Protein AF-A0A925H4Z0-F1 (afdb_monomer_lite)

Sequence (108 aa):
MKFTDDKGKTGTLSFTIPAALTAFGVDLQEPSESNGLGPLLYKELRLTGAARVSGILKQGINGAARFQLILQGRGRGCTEAEDFKNWRLKITGARVSHAFYGSLDKPE

Foldseek 3Di:
DKDADPVGKIKDKDDDFDPDKDKDWAQPVDDDPPPVQAGKTKIKIKTKDWMDMTIPVCVQADDIKM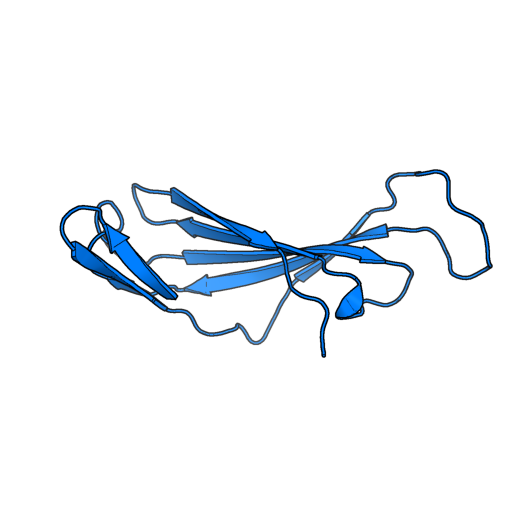KIKIFIAIDTDDDDPQRGFKMKIWIDHPGDIDIDIDTDDGDD

Secondary structure (DSSP, 8-state):
-EEE-TTS-EEEEEEPPPS--EEEEEE--------SS-PPEEEEEEEEEEEEE-GGG-TT--S-EEEEEEEEEEESSS--GGGEEEEEEEEE-SS-EEEEEEEPPPP-

Radius of gyration: 17.2 Å; chains: 1; bounding box: 41×29×43 Å

pLDDT: mean 89.14, std 9.05, range [50.31, 97.69]

Structure (mmCIF, N/CA/C/O backbone):
data_AF-A0A925H4Z0-F1
#
_entry.id   AF-A0A925H4Z0-F1
#
loop_
_atom_site.group_PDB
_atom_site.id
_atom_site.type_symbol
_atom_site.label_atom_id
_atom_site.label_alt_id
_atom_site.label_comp_id
_atom_site.label_asym_id
_atom_site.label_entity_id
_atom_site.label_seq_id
_atom_site.pdbx_PDB_ins_code
_atom_site.Cartn_x
_atom_site.Cartn_y
_atom_site.Cartn_z
_atom_site.occupancy
_atom_site.B_iso_or_equiv
_atom_site.auth_seq_id
_atom_site.auth_comp_id
_atom_site.auth_asym_id
_atom_site.auth_atom_id
_atom_site.pdbx_PDB_model_num
ATOM 1 N N . MET A 1 1 ? -2.606 6.256 10.504 1.00 86.06 1 MET A N 1
ATOM 2 C CA . MET A 1 1 ? -3.151 7.583 10.122 1.00 86.06 1 MET A CA 1
ATOM 3 C C . MET A 1 1 ? -4.267 7.992 11.070 1.00 86.06 1 MET A C 1
ATOM 5 O O . MET A 1 1 ? -5.013 7.127 11.525 1.00 86.06 1 MET A O 1
ATOM 9 N N . LYS A 1 2 ? -4.382 9.294 11.350 1.00 92.19 2 LYS A N 1
ATOM 10 C CA . LYS A 1 2 ? -5.460 9.896 12.143 1.00 92.19 2 LYS A CA 1
ATOM 11 C C . LYS A 1 2 ? -6.253 10.850 11.252 1.00 92.19 2 LYS A C 1
ATOM 13 O O . LYS A 1 2 ? -5.656 11.595 10.485 1.00 92.19 2 LYS A O 1
ATOM 18 N N . PHE A 1 3 ? -7.571 10.806 11.371 1.00 90.12 3 PHE A N 1
ATOM 19 C CA . PHE A 1 3 ? -8.510 11.647 10.638 1.00 90.12 3 PHE A CA 1
ATOM 20 C C . PHE A 1 3 ? -9.370 12.412 11.635 1.00 90.12 3 PHE A C 1
ATOM 22 O O . PHE A 1 3 ? -9.662 11.882 12.712 1.00 90.12 3 PHE A O 1
ATOM 29 N N . THR A 1 4 ? -9.781 13.618 11.261 1.00 93.00 4 THR A N 1
ATOM 30 C CA . THR A 1 4 ? -10.642 14.487 12.066 1.00 93.00 4 THR A CA 1
ATOM 31 C C . THR A 1 4 ? -11.711 15.088 11.158 1.00 93.00 4 THR A C 1
ATOM 33 O O . THR A 1 4 ? -11.375 15.522 10.057 1.00 93.00 4 THR A O 1
ATOM 36 N N . ASP A 1 5 ? -12.973 15.073 11.584 1.00 90.12 5 ASP A N 1
ATOM 37 C CA . ASP A 1 5 ? -14.067 15.742 10.871 1.00 90.12 5 ASP A CA 1
ATOM 38 C C . ASP A 1 5 ? -14.178 17.234 11.244 1.00 90.12 5 ASP A C 1
ATOM 40 O O . ASP A 1 5 ? -13.468 17.739 12.116 1.00 90.12 5 ASP A O 1
ATOM 44 N N . ASP A 1 6 ? -15.082 17.946 10.573 1.00 93.88 6 ASP A N 1
ATOM 45 C CA . ASP A 1 6 ? -15.392 19.365 10.799 1.00 93.88 6 ASP A CA 1
ATOM 46 C C . ASP A 1 6 ? -15.903 19.667 12.220 1.00 93.88 6 ASP A C 1
ATOM 48 O O . ASP A 1 6 ? -15.805 20.796 12.697 1.00 93.88 6 ASP A O 1
ATOM 52 N N . LYS A 1 7 ? -16.414 18.649 12.919 1.00 93.50 7 LYS A N 1
ATOM 53 C CA . LYS A 1 7 ? -16.924 18.716 14.295 1.00 93.50 7 LYS A CA 1
ATOM 54 C C . LYS A 1 7 ? -15.887 18.272 15.329 1.00 93.50 7 LYS A C 1
ATOM 56 O O . LYS A 1 7 ? -16.221 18.132 16.506 1.00 93.50 7 LYS A O 1
ATOM 61 N N . GLY A 1 8 ? -14.646 18.021 14.913 1.00 93.38 8 GLY A N 1
ATOM 62 C CA . GLY A 1 8 ? -13.552 17.604 15.788 1.00 93.38 8 GLY A CA 1
ATOM 63 C C . GLY A 1 8 ? -13.586 16.131 16.209 1.00 93.38 8 GLY A C 1
ATOM 64 O O . GLY A 1 8 ? -12.757 15.710 17.020 1.00 93.38 8 GLY A O 1
ATOM 65 N N . LYS A 1 9 ? -14.499 15.307 15.680 1.00 93.50 9 LYS A N 1
ATOM 66 C CA . LYS A 1 9 ? -14.490 13.863 15.946 1.00 93.50 9 LYS A CA 1
ATOM 67 C C . LYS A 1 9 ? -13.344 13.224 15.192 1.00 93.50 9 LYS A C 1
ATOM 69 O O . LYS A 1 9 ? -13.092 13.521 14.029 1.00 93.50 9 LYS A O 1
ATOM 74 N N . THR A 1 10 ? -12.674 12.291 15.854 1.00 94.00 10 THR A N 1
ATOM 75 C CA . THR A 1 10 ? -11.487 11.647 15.299 1.00 94.00 10 THR A CA 1
ATOM 76 C C . THR A 1 10 ? -11.734 10.186 14.958 1.00 94.00 10 THR A C 1
ATOM 78 O O . THR A 1 10 ? -12.653 9.545 15.470 1.00 94.00 10 THR A O 1
ATOM 81 N N . GLY A 1 11 ? -10.903 9.651 14.073 1.00 91.50 11 GLY A N 1
ATOM 82 C CA . GLY A 1 11 ? -10.826 8.231 13.763 1.00 91.50 11 GLY A CA 1
ATOM 83 C C . GLY A 1 11 ? -9.405 7.840 13.400 1.00 91.50 11 GLY A C 1
ATOM 84 O O . GLY A 1 11 ? -8.616 8.663 12.930 1.00 91.50 11 GLY A O 1
ATOM 85 N N . THR A 1 12 ? -9.061 6.581 13.635 1.00 92.75 12 THR A N 1
ATOM 86 C CA . THR A 1 12 ? -7.738 6.049 13.304 1.00 92.75 12 THR A CA 1
ATOM 87 C C . THR A 1 12 ? -7.842 4.904 12.318 1.00 92.75 12 THR A C 1
ATOM 89 O O . THR A 1 12 ? -8.776 4.104 12.355 1.00 92.75 12 THR A O 1
ATOM 92 N N . LEU A 1 13 ? -6.850 4.843 11.438 1.00 91.81 13 LEU A N 1
ATOM 93 C CA . LEU A 1 13 ? -6.593 3.735 10.535 1.00 91.81 13 LEU A CA 1
ATOM 94 C C . LEU A 1 13 ? -5.193 3.206 10.825 1.00 91.81 13 LEU A C 1
ATOM 96 O O . LEU A 1 13 ? -4.214 3.955 10.713 1.00 91.81 13 LEU A O 1
ATOM 100 N N . SER A 1 14 ? -5.114 1.920 11.151 1.00 93.31 14 SER A N 1
ATOM 101 C CA . SER A 1 14 ? -3.864 1.235 11.468 1.00 93.31 14 SER A CA 1
ATOM 102 C C . SER A 1 14 ? -3.793 -0.105 10.747 1.00 93.31 14 SER A C 1
ATOM 104 O O . SER A 1 14 ? -4.763 -0.862 10.725 1.00 93.31 14 SER A O 1
ATOM 106 N N . PHE A 1 15 ? -2.635 -0.416 10.184 1.00 93.62 15 PHE A N 1
ATOM 107 C CA . PHE A 1 15 ? -2.335 -1.692 9.545 1.00 93.62 15 PHE A CA 1
ATOM 108 C C . PHE A 1 15 ? -0.840 -1.982 9.684 1.00 93.62 15 PHE A C 1
ATOM 110 O O . PHE A 1 15 ? -0.045 -1.073 9.917 1.00 93.62 15 PHE A O 1
ATOM 117 N N . THR A 1 16 ? -0.477 -3.252 9.556 1.00 94.06 16 THR A N 1
ATOM 118 C CA . THR A 1 16 ? 0.919 -3.697 9.532 1.00 94.06 16 THR A CA 1
ATOM 119 C C . THR A 1 16 ? 1.343 -3.888 8.082 1.00 94.06 16 THR A C 1
ATOM 121 O O . THR A 1 16 ? 0.556 -4.389 7.274 1.00 94.06 16 THR A O 1
ATOM 124 N N . ILE A 1 17 ? 2.573 -3.494 7.749 1.00 92.44 17 ILE A N 1
ATOM 125 C CA . ILE A 1 17 ? 3.152 -3.778 6.434 1.00 92.44 17 ILE A CA 1
ATOM 126 C C . ILE A 1 17 ? 3.294 -5.304 6.284 1.00 92.44 17 ILE A C 1
ATOM 128 O O . ILE A 1 17 ? 3.884 -5.941 7.157 1.00 92.44 17 ILE A O 1
ATOM 132 N N . PRO A 1 18 ? 2.717 -5.915 5.236 1.00 94.00 18 PRO A N 1
ATOM 133 C CA . PRO A 1 18 ? 2.773 -7.353 5.034 1.00 94.00 18 PRO A CA 1
ATOM 134 C C . PRO A 1 18 ? 4.185 -7.769 4.619 1.00 94.00 18 PRO A C 1
ATOM 136 O O . PRO A 1 18 ? 4.891 -7.017 3.954 1.00 94.00 18 PRO A O 1
ATOM 139 N N . ALA A 1 19 ? 4.571 -8.998 4.965 1.00 93.19 19 ALA A N 1
ATOM 140 C CA . ALA A 1 19 ? 5.867 -9.559 4.576 1.00 93.19 19 ALA A CA 1
ATOM 141 C C . ALA A 1 19 ? 5.999 -9.776 3.058 1.00 93.19 19 ALA A C 1
ATOM 143 O O . ALA A 1 19 ? 7.106 -9.835 2.535 1.00 93.19 19 ALA A O 1
ATOM 144 N N . ALA A 1 20 ? 4.869 -9.901 2.358 1.00 93.12 20 ALA A N 1
ATOM 145 C CA . ALA A 1 20 ? 4.814 -10.063 0.915 1.00 93.12 20 ALA A CA 1
ATOM 146 C C . ALA A 1 20 ? 4.124 -8.862 0.261 1.00 93.12 20 ALA A C 1
ATOM 148 O O . ALA A 1 20 ? 3.131 -8.336 0.771 1.00 93.12 20 ALA A O 1
ATOM 149 N N . LEU A 1 21 ? 4.626 -8.488 -0.910 1.00 94.44 21 LEU A N 1
ATOM 150 C CA . LEU A 1 21 ? 4.031 -7.504 -1.803 1.00 94.44 21 LEU A CA 1
ATOM 151 C C . LEU A 1 21 ? 3.984 -8.063 -3.225 1.00 94.44 21 LEU A C 1
ATOM 153 O O . LEU A 1 21 ? 4.667 -9.036 -3.545 1.00 94.44 21 LEU A O 1
ATOM 157 N N . THR A 1 22 ? 3.174 -7.453 -4.081 1.00 96.38 22 THR A N 1
ATOM 158 C CA . THR A 1 22 ? 3.119 -7.793 -5.506 1.00 96.38 22 THR A CA 1
ATOM 159 C C . THR A 1 22 ? 3.619 -6.612 -6.322 1.00 96.38 22 THR A C 1
ATOM 161 O O . THR A 1 22 ? 3.101 -5.505 -6.170 1.00 96.38 22 THR A O 1
ATOM 164 N N . ALA A 1 23 ? 4.599 -6.853 -7.190 1.00 95.19 23 ALA A N 1
ATOM 165 C CA . ALA A 1 23 ? 5.103 -5.868 -8.135 1.00 95.19 23 ALA A CA 1
ATOM 166 C C . ALA A 1 23 ? 4.461 -6.068 -9.513 1.00 95.19 23 ALA A C 1
ATOM 168 O O . ALA A 1 23 ? 4.297 -7.199 -9.968 1.00 95.19 23 ALA A O 1
ATOM 169 N N . PHE A 1 24 ? 4.110 -4.966 -10.170 1.00 94.62 24 PHE A N 1
ATOM 170 C CA . PHE A 1 24 ? 3.633 -4.940 -11.549 1.00 94.62 24 PHE A CA 1
ATOM 171 C C . PHE A 1 24 ? 4.469 -3.950 -12.354 1.00 94.62 24 PHE A C 1
ATOM 173 O O . PHE A 1 24 ? 4.813 -2.876 -11.859 1.00 94.62 24 PHE A O 1
ATOM 180 N N . GLY A 1 25 ? 4.749 -4.312 -13.603 1.00 94.06 25 GLY A N 1
ATOM 181 C CA . GLY A 1 25 ? 5.385 -3.458 -14.597 1.00 94.06 25 GLY A CA 1
ATOM 182 C C . GLY A 1 25 ? 4.661 -3.624 -15.925 1.00 94.06 25 GLY A C 1
ATOM 183 O O . GLY A 1 25 ? 4.425 -4.753 -16.352 1.00 94.06 25 GLY A O 1
ATOM 184 N N . VAL A 1 26 ? 4.275 -2.516 -16.551 1.00 93.19 26 VAL A N 1
ATOM 185 C CA . VAL A 1 26 ? 3.588 -2.510 -17.845 1.00 93.19 26 VAL A CA 1
ATOM 186 C C . VAL A 1 26 ? 4.297 -1.535 -18.770 1.00 93.19 26 VAL A C 1
ATOM 188 O O . VAL A 1 26 ? 4.461 -0.363 -18.432 1.00 93.19 26 VAL A O 1
ATOM 191 N N . ASP A 1 27 ? 4.703 -2.024 -19.938 1.00 91.69 27 ASP A N 1
ATOM 192 C CA . ASP A 1 27 ? 5.142 -1.170 -21.034 1.00 91.69 27 ASP A CA 1
ATOM 193 C C . ASP A 1 27 ? 3.900 -0.581 -21.710 1.00 91.69 27 ASP A C 1
ATOM 195 O O . ASP A 1 27 ? 3.083 -1.307 -22.282 1.00 91.69 27 ASP A O 1
ATOM 199 N N . LEU A 1 28 ? 3.733 0.734 -21.588 1.00 90.00 28 LEU A N 1
ATOM 200 C CA . LEU A 1 28 ? 2.620 1.464 -22.197 1.00 90.00 28 LEU A CA 1
ATOM 201 C C . LEU A 1 28 ? 2.901 1.847 -23.660 1.00 90.00 28 LEU A C 1
ATOM 203 O O . LEU A 1 28 ? 2.098 2.560 -24.256 1.00 90.00 28 LEU A O 1
ATOM 207 N N . GLN A 1 29 ? 4.022 1.384 -24.231 1.00 87.69 29 GLN A N 1
ATOM 208 C CA . GLN A 1 29 ? 4.509 1.729 -25.570 1.00 87.69 29 GLN A CA 1
ATOM 209 C C . GLN A 1 29 ? 4.663 3.247 -25.763 1.00 87.69 29 GLN A C 1
ATOM 211 O O . GLN A 1 29 ? 4.475 3.781 -26.857 1.00 87.69 29 GLN A O 1
ATOM 216 N N . GLU A 1 30 ? 4.999 3.958 -24.682 1.00 80.44 30 GLU A N 1
ATOM 217 C CA . GLU A 1 30 ? 5.285 5.389 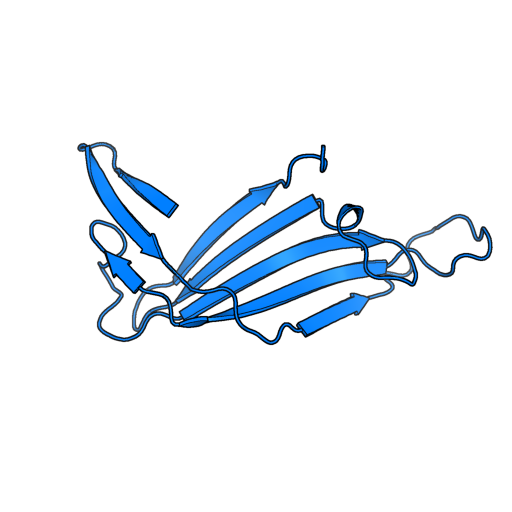-24.732 1.00 80.44 30 GLU A CA 1
ATOM 218 C C . GLU A 1 30 ? 6.618 5.619 -25.470 1.00 80.44 30 GLU A C 1
ATOM 220 O O . GLU A 1 30 ? 7.590 4.890 -25.228 1.00 80.44 30 GLU A O 1
ATOM 225 N N . PRO A 1 31 ? 6.712 6.640 -26.347 1.00 76.69 31 PRO A N 1
ATOM 226 C CA . PRO A 1 31 ? 7.979 7.010 -26.959 1.00 76.69 31 PRO A CA 1
ATOM 227 C C . PRO A 1 31 ? 8.998 7.316 -25.862 1.00 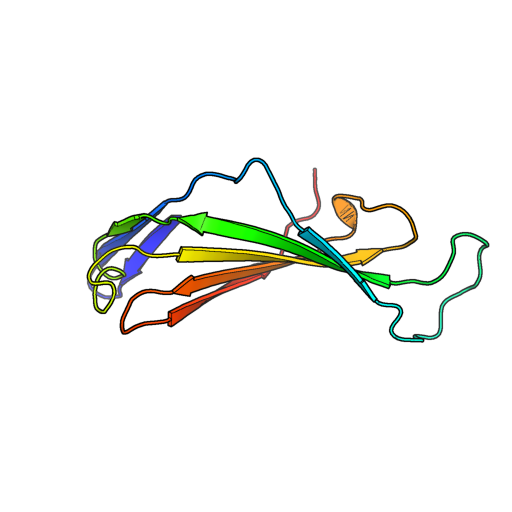76.69 31 PRO A C 1
ATOM 229 O O . PRO A 1 31 ? 8.810 8.228 -25.057 1.00 76.69 31 PRO A O 1
ATOM 232 N N . SER A 1 32 ? 10.077 6.543 -25.814 1.00 72.25 32 SER A N 1
ATOM 233 C CA . SER A 1 32 ? 11.165 6.761 -24.868 1.00 72.25 32 SER A CA 1
ATOM 234 C C . SER A 1 32 ? 12.496 6.648 -25.589 1.00 72.25 32 SER A C 1
ATOM 236 O O . SER A 1 32 ? 12.653 5.846 -26.512 1.00 72.25 32 SER A O 1
ATOM 238 N N . GLU A 1 33 ? 13.462 7.476 -25.191 1.00 70.00 33 GLU A N 1
ATOM 239 C CA . GLU A 1 33 ? 14.812 7.362 -25.728 1.00 70.00 33 GLU A CA 1
ATOM 240 C C . GLU A 1 33 ? 15.385 5.990 -25.358 1.00 70.00 33 GLU A C 1
ATOM 242 O O . GLU A 1 33 ? 15.498 5.625 -24.176 1.00 70.00 33 GLU A O 1
ATOM 247 N N . SER A 1 34 ? 15.725 5.225 -26.397 1.00 61.41 34 SER A N 1
ATOM 248 C CA . SER A 1 34 ? 16.408 3.944 -26.282 1.00 61.41 34 SER A CA 1
ATOM 249 C C . SER A 1 34 ? 17.870 4.196 -25.925 1.00 61.41 34 SER A C 1
ATOM 251 O O . SER A 1 34 ? 18.741 4.264 -26.786 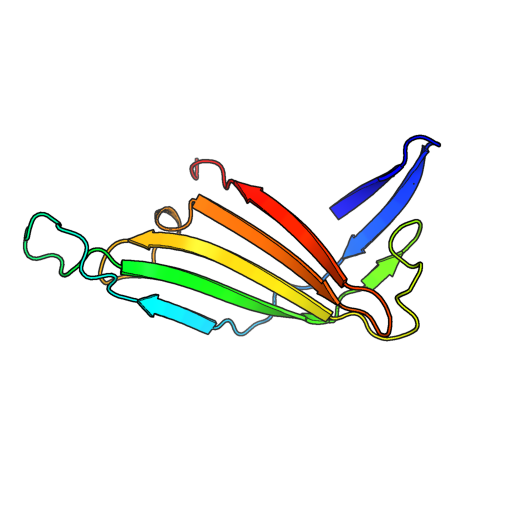1.00 61.41 34 SER A O 1
ATOM 253 N N . ASN A 1 35 ? 18.140 4.323 -24.633 1.00 69.62 35 ASN A N 1
ATOM 254 C CA . ASN A 1 35 ? 19.483 4.463 -24.071 1.00 69.62 35 ASN A CA 1
ATOM 255 C C . ASN A 1 35 ? 20.079 3.117 -23.606 1.00 69.62 35 ASN A C 1
ATOM 257 O O . ASN A 1 35 ? 20.973 3.094 -22.766 1.00 69.62 35 ASN A O 1
ATOM 261 N N . GLY A 1 36 ? 19.558 1.988 -24.102 1.00 73.69 36 GLY A N 1
ATOM 262 C CA . GLY A 1 36 ? 20.007 0.641 -23.723 1.00 73.69 36 GLY A CA 1
ATOM 263 C C . GLY A 1 36 ? 19.500 0.140 -22.363 1.00 73.69 36 GLY A C 1
ATOM 264 O O . GLY A 1 36 ? 19.778 -0.997 -22.002 1.00 73.69 36 GLY A O 1
ATOM 265 N N . LEU A 1 37 ? 18.717 0.938 -21.626 1.00 76.56 37 LEU A N 1
ATOM 266 C CA . LEU A 1 37 ? 18.197 0.586 -20.294 1.00 76.56 37 LEU A CA 1
ATOM 267 C C . LEU A 1 37 ? 16.806 -0.086 -20.317 1.00 76.56 37 LEU A C 1
ATOM 269 O O . LEU A 1 37 ? 16.161 -0.217 -19.276 1.00 76.56 37 LEU A O 1
ATOM 273 N N . GLY A 1 38 ? 16.326 -0.492 -21.496 1.00 81.62 38 GLY A N 1
ATOM 274 C CA . GLY A 1 38 ? 14.977 -1.039 -21.692 1.00 81.62 38 GLY A CA 1
ATOM 275 C C . GLY A 1 38 ? 13.872 0.030 -21.691 1.00 81.62 38 GLY A C 1
ATOM 276 O O . GLY A 1 38 ? 14.166 1.215 -21.518 1.00 81.62 38 GLY A O 1
ATOM 277 N N . PRO A 1 39 ? 12.603 -0.358 -21.912 1.00 87.56 39 PRO A N 1
ATOM 278 C CA . PRO A 1 39 ? 11.485 0.580 -21.993 1.00 87.56 39 PRO A CA 1
ATOM 279 C C . PRO A 1 39 ? 11.210 1.274 -20.653 1.00 87.56 39 PRO A C 1
ATOM 281 O O . PRO A 1 39 ? 11.527 0.759 -19.576 1.00 87.56 39 PRO A O 1
ATOM 284 N N . LEU A 1 40 ? 10.594 2.455 -20.720 1.00 90.44 40 LEU A N 1
ATOM 285 C CA . LEU A 1 40 ? 10.024 3.108 -19.546 1.00 90.44 40 LEU A CA 1
ATOM 286 C C . LEU A 1 40 ? 8.713 2.405 -19.174 1.00 90.44 40 LEU A C 1
ATOM 288 O O . LEU A 1 40 ? 7.752 2.427 -19.936 1.00 90.44 40 LEU A O 1
ATOM 292 N N . LEU A 1 41 ? 8.668 1.792 -17.995 1.00 92.69 41 LEU A N 1
ATOM 293 C CA . LEU A 1 41 ? 7.511 1.040 -17.523 1.00 92.69 41 LEU A CA 1
ATOM 294 C C . LEU A 1 41 ? 6.654 1.894 -16.594 1.00 92.69 41 LEU A C 1
ATOM 296 O O . LEU A 1 41 ? 7.175 2.589 -15.718 1.00 92.69 41 LEU A O 1
ATOM 300 N N . TYR A 1 42 ? 5.335 1.758 -16.712 1.00 94.56 42 TYR A N 1
ATOM 301 C CA . TYR A 1 42 ? 4.438 2.034 -15.596 1.00 94.56 42 TYR A CA 1
ATOM 302 C C . TYR A 1 42 ? 4.628 0.953 -14.532 1.00 94.56 42 TYR A C 1
ATOM 304 O O . TYR A 1 42 ? 4.619 -0.238 -14.850 1.00 94.56 42 TYR A O 1
ATOM 312 N N . LYS A 1 43 ? 4.796 1.360 -13.273 1.00 95.75 43 LYS A N 1
ATOM 313 C CA . LYS A 1 43 ? 5.080 0.450 -12.161 1.00 95.75 43 LYS A CA 1
ATOM 314 C C . LYS A 1 43 ? 4.074 0.591 -11.039 1.00 95.75 43 LYS A C 1
ATOM 316 O O . LYS A 1 43 ? 3.691 1.705 -10.678 1.00 95.75 43 LYS A O 1
ATOM 321 N N . GLU A 1 44 ? 3.747 -0.542 -10.421 1.00 97.12 44 GLU A N 1
ATOM 322 C CA . GLU A 1 44 ? 3.009 -0.583 -9.164 1.00 97.12 44 GLU A CA 1
ATOM 323 C C . GLU A 1 44 ? 3.638 -1.539 -8.147 1.00 97.12 44 GLU A C 1
ATOM 325 O O . GLU A 1 44 ? 3.995 -2.668 -8.482 1.00 97.12 44 GLU A O 1
ATOM 330 N N . LEU A 1 45 ? 3.662 -1.129 -6.877 1.00 96.44 45 LEU A N 1
ATOM 331 C CA . LEU A 1 45 ? 3.798 -2.039 -5.738 1.00 96.44 45 LEU A CA 1
ATOM 332 C C . LEU A 1 45 ? 2.477 -2.099 -4.989 1.00 96.44 45 LEU A C 1
ATOM 334 O O . LEU A 1 45 ? 1.965 -1.078 -4.529 1.00 96.44 45 LEU A O 1
ATOM 338 N N . ARG A 1 46 ? 1.929 -3.306 -4.848 1.00 97.44 46 ARG A N 1
ATOM 339 C CA . ARG A 1 46 ? 0.656 -3.553 -4.173 1.00 97.44 46 ARG A CA 1
ATOM 340 C C . ARG A 1 46 ? 0.884 -4.298 -2.869 1.00 97.44 46 ARG A C 1
ATOM 342 O O . ARG A 1 46 ? 1.404 -5.412 -2.860 1.00 97.44 46 ARG A O 1
ATOM 349 N N . LEU A 1 47 ? 0.421 -3.702 -1.779 1.00 97.31 47 LEU A N 1
ATOM 350 C CA . LEU A 1 47 ? 0.414 -4.290 -0.447 1.00 97.31 47 LEU A CA 1
ATOM 351 C C . LEU A 1 47 ? -1.036 -4.449 -0.005 1.00 97.31 47 LEU A C 1
ATOM 353 O O . LEU A 1 47 ? -1.830 -3.513 -0.110 1.00 97.31 47 LEU A O 1
ATOM 357 N N . THR A 1 48 ? -1.399 -5.629 0.490 1.00 97.06 48 THR A N 1
ATOM 358 C CA . THR A 1 48 ? -2.754 -5.886 0.993 1.00 97.06 48 THR A CA 1
ATOM 359 C C . THR A 1 48 ? -2.711 -6.608 2.325 1.00 97.06 48 THR A C 1
ATOM 361 O O . THR A 1 48 ? -1.789 -7.372 2.602 1.00 97.06 48 THR A O 1
ATOM 364 N N . GLY A 1 49 ? -3.721 -6.382 3.158 1.00 95.88 49 GLY A N 1
ATOM 365 C CA . GLY A 1 49 ? -3.794 -7.038 4.456 1.00 95.88 49 GLY A CA 1
ATOM 366 C C . GLY A 1 49 ? -4.985 -6.591 5.286 1.00 95.88 49 GLY A C 1
ATOM 367 O O . GLY A 1 49 ? -5.888 -5.906 4.801 1.00 95.88 49 GLY A O 1
ATOM 368 N N . ALA A 1 50 ? -4.988 -7.005 6.549 1.00 95.25 50 ALA A N 1
ATOM 369 C CA . ALA A 1 50 ? -5.990 -6.586 7.517 1.00 95.25 50 ALA A CA 1
ATOM 370 C C . ALA A 1 50 ? -5.728 -5.151 7.992 1.00 95.25 50 ALA A C 1
ATOM 372 O O . ALA A 1 50 ? -4.583 -4.742 8.187 1.00 95.25 50 ALA A O 1
ATOM 373 N N . ALA A 1 51 ? -6.804 -4.407 8.220 1.00 94.06 51 ALA A N 1
ATOM 374 C CA . ALA A 1 51 ? -6.767 -3.075 8.799 1.00 94.06 51 ALA A CA 1
ATOM 375 C C . ALA A 1 51 ? -7.638 -3.013 10.056 1.00 94.06 51 ALA A C 1
ATOM 377 O O . ALA A 1 51 ? -8.656 -3.696 10.174 1.00 94.06 51 ALA A O 1
ATOM 378 N N . ARG A 1 52 ? -7.242 -2.155 10.993 1.00 92.56 52 ARG A N 1
ATOM 379 C CA . ARG A 1 52 ? -8.053 -1.749 12.140 1.00 92.56 52 ARG A CA 1
ATOM 380 C C . ARG A 1 52 ? -8.489 -0.310 11.936 1.00 92.56 52 ARG A C 1
ATOM 382 O O . ARG A 1 52 ? -7.675 0.542 11.580 1.00 92.56 52 ARG A O 1
ATOM 389 N N . VAL A 1 53 ? -9.773 -0.063 12.163 1.00 91.19 53 VAL A N 1
ATOM 390 C CA . VAL A 1 53 ? -10.400 1.233 11.919 1.00 91.19 53 VAL A CA 1
ATOM 391 C C . VAL A 1 53 ? -11.221 1.641 13.137 1.00 91.19 53 VAL A C 1
ATOM 393 O O . VAL A 1 53 ? -11.895 0.807 13.744 1.00 91.19 53 VAL A O 1
ATOM 396 N N . SER A 1 54 ? -11.154 2.914 13.512 1.00 90.31 54 SER A N 1
ATOM 397 C CA . SER A 1 54 ? -11.870 3.463 14.663 1.00 90.31 54 SER A CA 1
ATOM 398 C C . SER A 1 54 ? -12.541 4.800 14.342 1.00 90.31 54 SER A C 1
ATOM 400 O O . SER A 1 54 ? -12.259 5.433 13.320 1.00 90.31 54 SER A O 1
ATOM 402 N N . GLY A 1 55 ? -13.430 5.231 15.240 1.00 89.62 55 GLY A N 1
ATOM 403 C CA . GLY A 1 55 ? -14.049 6.553 15.191 1.00 89.62 55 GLY A CA 1
ATOM 404 C C . GLY A 1 55 ? -14.853 6.796 13.916 1.00 89.62 55 GLY A C 1
ATOM 405 O O . GLY A 1 55 ? -15.630 5.933 13.502 1.00 89.62 55 GLY A O 1
ATOM 406 N N . ILE A 1 56 ? -14.653 7.960 13.292 1.00 88.12 56 ILE A N 1
ATOM 407 C CA . ILE A 1 56 ? -15.425 8.413 12.118 1.00 88.12 56 ILE A CA 1
ATOM 408 C C . ILE A 1 56 ? -15.365 7.450 10.921 1.00 88.12 56 ILE A C 1
ATOM 410 O O . ILE A 1 56 ? -16.310 7.378 10.146 1.00 88.12 56 ILE A O 1
ATOM 414 N N . LEU A 1 57 ? -14.298 6.655 10.803 1.00 83.38 57 LEU A N 1
ATOM 415 C CA . LEU A 1 57 ? -14.118 5.691 9.712 1.00 83.38 57 LEU A CA 1
ATOM 416 C C . LEU A 1 57 ? -14.744 4.315 9.996 1.00 83.38 57 LEU A C 1
ATOM 418 O O . LEU A 1 57 ? -14.749 3.445 9.128 1.00 83.38 57 LEU A O 1
ATOM 422 N N . LYS A 1 58 ? -15.245 4.075 11.215 1.00 85.00 58 LYS A N 1
ATOM 423 C CA . LYS A 1 58 ? -15.857 2.790 11.589 1.00 85.00 58 LYS A CA 1
ATOM 424 C C . LYS A 1 58 ? -17.269 2.634 11.016 1.00 85.00 58 LYS A C 1
ATOM 426 O O . LYS A 1 58 ? -17.752 1.511 10.882 1.00 85.00 58 LYS A O 1
ATOM 431 N N . GLN A 1 59 ? -17.948 3.733 10.685 1.00 80.12 59 GLN A N 1
ATOM 432 C CA . GLN A 1 59 ? -19.300 3.676 10.130 1.00 80.12 59 GLN A CA 1
ATOM 433 C C . GLN A 1 59 ? -19.293 2.899 8.802 1.00 80.12 59 GLN A C 1
ATOM 435 O O . GLN A 1 59 ? -18.602 3.263 7.860 1.00 80.12 59 GLN A O 1
ATOM 440 N N . GLY A 1 60 ? -20.025 1.782 8.744 1.00 71.69 60 GLY A N 1
ATOM 441 C CA . GLY A 1 60 ? -20.058 0.888 7.576 1.00 71.69 60 GLY A CA 1
ATOM 442 C C . GLY A 1 60 ? -18.976 -0.204 7.551 1.00 71.69 60 GLY A C 1
ATOM 443 O O . GLY A 1 60 ? -19.056 -1.126 6.734 1.00 71.69 60 GLY A O 1
ATOM 444 N N . ILE A 1 61 ? -18.016 -0.169 8.482 1.00 79.88 61 ILE A N 1
ATOM 445 C CA . ILE A 1 61 ? -17.041 -1.238 8.731 1.00 79.88 61 ILE A CA 1
ATOM 446 C C . ILE A 1 61 ? -17.507 -2.046 9.951 1.00 79.88 61 ILE A C 1
ATOM 448 O O . ILE A 1 61 ? -17.010 -1.896 11.067 1.00 79.88 61 ILE A O 1
ATOM 452 N N . ASN A 1 62 ? -18.491 -2.919 9.734 1.00 68.69 62 ASN A N 1
ATOM 453 C CA . ASN A 1 62 ? -18.884 -3.929 10.716 1.00 68.69 62 ASN A CA 1
ATOM 454 C C . ASN A 1 62 ? -18.055 -5.196 10.463 1.00 68.69 62 ASN A C 1
ATOM 456 O O . ASN A 1 62 ? -18.327 -5.924 9.513 1.00 68.69 62 ASN A O 1
ATOM 460 N N . GLY A 1 63 ? -17.027 -5.438 11.281 1.00 74.44 63 GLY A N 1
ATOM 461 C CA . GLY A 1 63 ? -16.162 -6.621 11.183 1.00 74.44 63 GLY A CA 1
ATOM 462 C C . GLY A 1 63 ? -14.755 -6.320 10.656 1.00 74.44 63 GLY A C 1
ATOM 463 O O . GLY A 1 63 ? -14.209 -5.244 10.898 1.00 74.44 63 GLY A O 1
ATOM 464 N N . ALA A 1 64 ? -14.143 -7.294 9.977 1.00 84.75 64 ALA A N 1
ATOM 465 C CA . ALA A 1 64 ? -12.775 -7.177 9.481 1.00 84.75 64 ALA A CA 1
ATOM 466 C C . ALA A 1 64 ? -12.680 -6.164 8.327 1.00 84.75 64 ALA A C 1
ATOM 468 O O . ALA A 1 64 ? -13.341 -6.319 7.300 1.00 84.75 64 ALA A O 1
ATOM 469 N N . ALA A 1 65 ? -11.825 -5.151 8.476 1.00 93.12 65 ALA A N 1
ATOM 470 C CA . ALA A 1 65 ? -11.448 -4.271 7.376 1.00 93.12 65 ALA A CA 1
ATOM 471 C C . ALA A 1 65 ? -10.220 -4.824 6.652 1.00 93.12 65 ALA A C 1
ATOM 473 O O . ALA A 1 65 ? -9.320 -5.404 7.269 1.00 93.12 65 ALA A O 1
ATOM 474 N N . ARG A 1 66 ? -10.148 -4.585 5.345 1.00 95.19 66 ARG A N 1
ATOM 475 C CA . ARG A 1 66 ? -8.952 -4.846 4.540 1.00 95.19 66 ARG A CA 1
ATOM 476 C C . ARG A 1 66 ? -8.407 -3.544 3.985 1.00 95.19 66 ARG A C 1
ATOM 478 O O . ARG A 1 66 ? -9.185 -2.671 3.601 1.00 95.19 66 ARG A O 1
ATOM 485 N N . PHE A 1 67 ? -7.087 -3.440 3.904 1.00 96.19 67 PHE A N 1
ATOM 486 C CA . PHE A 1 67 ? -6.435 -2.381 3.148 1.00 96.19 67 PHE A CA 1
ATOM 487 C C . PHE A 1 67 ? -5.825 -2.918 1.854 1.00 96.19 67 PHE A C 1
ATOM 489 O O . PHE A 1 67 ? -5.446 -4.088 1.755 1.00 96.19 67 PHE A O 1
ATOM 496 N N . GLN A 1 68 ? -5.705 -2.018 0.888 1.00 97.38 68 GLN A N 1
ATOM 497 C CA . GLN A 1 68 ? -4.867 -2.149 -0.289 1.00 97.38 68 GLN A CA 1
ATOM 498 C C . GLN A 1 68 ? -4.115 -0.830 -0.472 1.00 97.38 68 GLN A C 1
ATOM 500 O O . GLN A 1 68 ? -4.729 0.195 -0.764 1.00 97.38 68 GLN A O 1
ATOM 505 N N . LEU A 1 69 ? -2.801 -0.863 -0.281 1.00 97.50 69 LEU A N 1
ATOM 506 C CA . LEU A 1 69 ? -1.897 0.236 -0.593 1.00 97.50 69 LEU A CA 1
ATOM 507 C C . LEU A 1 69 ? -1.253 -0.045 -1.948 1.00 97.50 69 LEU A C 1
ATOM 509 O O . LEU A 1 69 ? -0.712 -1.127 -2.163 1.00 97.50 69 LEU A O 1
ATOM 513 N N . ILE A 1 70 ? -1.337 0.919 -2.855 1.00 97.69 70 ILE A N 1
ATOM 514 C CA . ILE A 1 70 ? -0.708 0.871 -4.171 1.00 97.69 70 ILE A CA 1
ATOM 515 C C . ILE A 1 70 ? 0.238 2.055 -4.260 1.00 97.69 70 ILE A C 1
ATOM 517 O O . ILE A 1 70 ? -0.219 3.195 -4.196 1.00 97.69 70 ILE A O 1
ATOM 521 N N . LEU A 1 71 ? 1.530 1.781 -4.397 1.00 97.06 71 LEU A N 1
ATOM 522 C CA . LEU A 1 71 ? 2.530 2.769 -4.789 1.00 97.06 71 LEU A CA 1
ATOM 523 C C . LEU A 1 71 ? 2.641 2.714 -6.305 1.00 97.06 71 LEU A C 1
ATOM 525 O O . LEU A 1 71 ? 2.711 1.620 -6.858 1.00 97.06 71 LEU A O 1
ATOM 529 N N . GLN A 1 72 ? 2.628 3.862 -6.969 1.00 96.81 72 GLN A N 1
ATOM 530 C CA . GLN A 1 72 ? 2.600 3.936 -8.426 1.00 96.81 72 GLN A CA 1
ATOM 531 C C . GLN A 1 72 ? 3.559 4.995 -8.959 1.00 96.81 72 GLN A C 1
ATOM 533 O O . GLN A 1 72 ? 3.752 6.060 -8.358 1.00 96.81 72 GLN A O 1
ATOM 538 N N . GLY A 1 73 ? 4.123 4.714 -10.126 1.00 95.19 73 GLY A N 1
ATOM 539 C CA . GLY A 1 73 ? 4.986 5.647 -10.827 1.00 95.19 73 GLY A CA 1
ATOM 540 C C . GLY A 1 73 ? 5.577 5.049 -12.094 1.00 95.19 73 GLY A C 1
ATOM 541 O O . GLY A 1 73 ? 4.927 4.236 -12.755 1.00 95.19 73 GLY A O 1
ATOM 542 N N . ARG A 1 74 ? 6.776 5.498 -12.461 1.00 93.00 74 ARG A N 1
ATOM 543 C CA . ARG A 1 74 ? 7.443 5.109 -13.705 1.00 93.00 74 ARG A CA 1
ATOM 544 C C . ARG A 1 74 ? 8.925 4.877 -13.461 1.00 93.00 74 ARG A C 1
ATOM 546 O O . ARG A 1 74 ? 9.543 5.638 -12.728 1.00 93.00 74 ARG A O 1
ATOM 553 N N . GLY A 1 75 ? 9.476 3.871 -14.128 1.00 90.81 75 GLY A N 1
ATOM 554 C CA . GLY A 1 75 ? 10.891 3.523 -14.037 1.00 90.81 75 GLY A CA 1
ATOM 555 C C . GLY A 1 75 ? 11.300 2.488 -15.074 1.00 90.81 75 GLY A C 1
ATOM 556 O O . GLY A 1 75 ? 10.451 1.965 -15.793 1.00 90.81 75 GLY A O 1
ATOM 557 N N . ARG A 1 76 ? 12.593 2.164 -15.146 1.00 87.19 76 ARG A N 1
ATOM 558 C CA . ARG A 1 76 ? 13.133 1.187 -16.118 1.00 87.19 76 ARG A CA 1
ATOM 559 C C . ARG A 1 76 ? 13.199 -0.233 -15.537 1.00 87.19 76 ARG A C 1
ATOM 561 O O . ARG A 1 76 ? 12.377 -0.563 -14.697 1.00 87.19 76 ARG A O 1
ATOM 568 N N . GLY A 1 77 ? 14.103 -1.106 -15.984 1.00 79.06 77 GLY A N 1
ATOM 569 C CA . GLY A 1 77 ? 14.059 -2.543 -15.657 1.00 79.06 77 GLY A CA 1
ATOM 570 C C . GLY A 1 77 ? 13.998 -2.902 -14.159 1.00 79.06 77 GLY A C 1
ATOM 571 O O . GLY A 1 77 ? 13.180 -3.733 -13.769 1.00 79.06 77 GLY A O 1
ATOM 572 N N . CYS A 1 78 ? 14.814 -2.272 -13.309 1.00 84.75 78 CYS A N 1
ATOM 573 C CA . CYS A 1 78 ? 14.854 -2.549 -11.866 1.00 84.75 78 CYS A CA 1
ATOM 574 C C . CYS A 1 78 ? 13.776 -1.772 -11.109 1.00 84.75 78 CYS A C 1
ATOM 576 O O . CYS A 1 78 ? 13.495 -0.634 -11.457 1.00 84.75 78 CYS A O 1
ATOM 578 N N . THR A 1 79 ? 13.167 -2.354 -10.075 1.00 87.50 79 THR A N 1
ATOM 579 C CA . THR A 1 79 ? 12.253 -1.621 -9.184 1.00 87.50 79 THR A CA 1
ATOM 580 C C . THR A 1 79 ? 13.042 -0.843 -8.137 1.00 87.50 79 THR A C 1
ATOM 582 O O . THR A 1 79 ? 13.652 -1.452 -7.261 1.00 87.50 79 THR A O 1
ATOM 585 N N . GLU A 1 80 ? 12.980 0.483 -8.208 1.00 90.00 80 GLU A N 1
ATOM 586 C CA . GLU A 1 80 ? 13.683 1.406 -7.313 1.00 90.00 80 GLU A CA 1
ATOM 587 C C . GLU A 1 80 ? 12.673 2.268 -6.539 1.00 90.00 80 GLU A C 1
ATOM 589 O O . GLU A 1 80 ? 11.525 2.438 -6.961 1.00 90.00 80 GLU A O 1
ATOM 594 N N . ALA A 1 81 ? 13.053 2.785 -5.368 1.00 89.06 81 ALA A N 1
ATOM 595 C CA . ALA A 1 81 ? 12.133 3.562 -4.531 1.00 89.06 81 ALA A CA 1
ATOM 596 C C . ALA A 1 81 ? 11.726 4.876 -5.220 1.00 89.06 81 ALA A C 1
ATOM 598 O O . ALA A 1 81 ? 10.578 5.318 -5.135 1.00 89.06 81 ALA A O 1
ATOM 599 N N . GLU A 1 82 ? 12.666 5.455 -5.959 1.00 90.44 82 GLU A N 1
ATOM 600 C CA . GLU A 1 82 ? 12.562 6.702 -6.700 1.00 90.44 82 GLU A CA 1
ATOM 601 C C . GLU A 1 82 ? 11.548 6.619 -7.845 1.00 90.44 82 GLU A C 1
ATOM 603 O O . GLU A 1 82 ? 11.020 7.658 -8.265 1.00 90.44 82 GLU A O 1
ATOM 608 N N . ASP A 1 83 ? 11.238 5.411 -8.322 1.00 92.94 83 ASP A N 1
ATOM 609 C CA . ASP A 1 83 ? 10.266 5.181 -9.389 1.00 92.94 83 ASP A CA 1
ATOM 610 C C . ASP A 1 83 ? 8.845 5.568 -8.969 1.00 92.94 83 ASP A C 1
ATOM 612 O O . ASP A 1 83 ? 8.023 5.950 -9.806 1.00 92.94 83 ASP A O 1
ATOM 616 N N . PHE A 1 84 ? 8.524 5.467 -7.675 1.00 94.88 84 PHE A N 1
ATOM 617 C CA . PHE A 1 84 ? 7.177 5.681 -7.157 1.00 94.88 84 PHE A CA 1
ATOM 618 C C . PHE A 1 84 ? 6.970 7.142 -6.764 1.00 94.88 84 PHE A C 1
ATOM 620 O O . PHE A 1 84 ? 7.712 7.704 -5.964 1.00 94.88 84 PHE A O 1
ATOM 627 N N . LYS A 1 85 ? 5.924 7.767 -7.314 1.00 95.81 85 LYS A N 1
ATOM 628 C CA . LYS A 1 85 ? 5.612 9.192 -7.089 1.00 95.81 85 LYS A CA 1
ATOM 629 C C . LYS A 1 85 ? 4.270 9.423 -6.425 1.00 95.81 85 LYS A C 1
ATOM 631 O O . LYS A 1 85 ? 4.050 10.476 -5.841 1.00 95.81 85 LYS A O 1
ATOM 636 N N . ASN A 1 86 ? 3.357 8.465 -6.528 1.00 97.12 86 ASN A N 1
ATOM 637 C CA . ASN A 1 86 ? 2.024 8.585 -5.962 1.00 97.12 86 ASN A CA 1
ATOM 638 C C . ASN A 1 86 ? 1.656 7.323 -5.201 1.00 97.12 86 ASN A C 1
ATOM 640 O O . ASN A 1 86 ? 2.179 6.239 -5.459 1.00 97.12 86 ASN A O 1
ATOM 644 N N . TRP A 1 87 ? 0.696 7.460 -4.300 1.00 96.88 87 TRP A N 1
ATOM 645 C CA . TRP A 1 87 ? 0.126 6.343 -3.576 1.00 96.88 87 TRP A CA 1
ATOM 646 C C . TRP A 1 87 ? -1.399 6.426 -3.548 1.00 96.88 87 TRP A C 1
ATOM 648 O O . TRP A 1 87 ? -2.004 7.500 -3.578 1.00 96.88 87 TRP A O 1
ATOM 658 N N . ARG A 1 88 ? -2.029 5.255 -3.483 1.00 97.56 88 ARG A N 1
ATOM 659 C CA . ARG A 1 88 ? -3.459 5.090 -3.234 1.00 97.56 88 ARG A CA 1
ATOM 660 C C . ARG A 1 88 ? -3.653 4.089 -2.112 1.00 97.56 88 ARG A C 1
ATOM 662 O O . ARG A 1 88 ? -3.199 2.953 -2.217 1.00 97.56 88 ARG A O 1
ATOM 669 N N . LEU A 1 89 ? -4.385 4.481 -1.079 1.00 96.81 89 LEU A N 1
ATOM 670 C CA . LEU A 1 89 ? -4.774 3.603 0.018 1.00 96.81 89 LEU A CA 1
ATOM 671 C C . LEU A 1 89 ? -6.281 3.385 -0.022 1.00 96.81 89 LEU A C 1
ATOM 673 O O . LEU A 1 89 ? -7.058 4.303 0.229 1.00 96.81 89 LEU A O 1
ATOM 677 N N . LYS A 1 90 ? -6.701 2.158 -0.313 1.00 95.88 90 LYS A N 1
ATOM 678 C CA . LYS A 1 90 ? -8.104 1.750 -0.273 1.00 95.88 90 LYS A CA 1
ATOM 679 C C . LYS A 1 90 ? -8.378 0.948 0.989 1.00 95.88 90 LYS A C 1
ATOM 681 O O . LYS A 1 90 ? -7.678 -0.026 1.250 1.00 95.88 90 LYS A O 1
ATOM 686 N N . ILE A 1 91 ? -9.425 1.311 1.723 1.00 94.12 91 ILE A N 1
ATOM 687 C CA . ILE A 1 91 ? -9.937 0.575 2.882 1.00 94.12 91 ILE A CA 1
ATOM 688 C C . ILE A 1 91 ? -11.327 0.059 2.555 1.00 94.12 91 ILE A C 1
ATOM 690 O O . ILE A 1 91 ? -12.211 0.835 2.205 1.00 94.12 91 ILE A O 1
ATOM 694 N N . THR A 1 92 ? -11.513 -1.253 2.662 1.00 93.94 92 THR A N 1
ATOM 695 C CA . THR A 1 92 ? -12.786 -1.919 2.367 1.00 93.94 92 THR A CA 1
ATOM 696 C C . THR A 1 92 ? -13.303 -2.611 3.622 1.00 93.94 92 THR A C 1
ATOM 698 O O . THR A 1 92 ? -12.578 -3.386 4.250 1.00 93.94 92 THR A O 1
ATOM 701 N N . GLY A 1 93 ? -14.550 -2.320 3.983 1.00 90.06 93 GLY A N 1
ATOM 702 C CA . GLY A 1 93 ? -15.333 -3.052 4.977 1.00 90.06 93 GLY A CA 1
ATOM 703 C C . GLY A 1 93 ? -16.571 -3.685 4.343 1.00 90.06 93 GLY A C 1
ATOM 704 O O . GLY A 1 93 ? -16.748 -3.646 3.129 1.00 90.06 93 GLY A O 1
ATOM 705 N N . ALA A 1 94 ? -17.454 -4.247 5.169 1.00 86.44 94 ALA A N 1
ATOM 706 C CA . ALA A 1 94 ? -18.632 -4.976 4.691 1.00 86.44 94 ALA A CA 1
ATOM 707 C C . ALA A 1 94 ? -19.620 -4.119 3.875 1.00 86.44 94 ALA A C 1
ATOM 709 O O . ALA A 1 94 ? -20.292 -4.645 2.993 1.00 86.44 94 ALA A O 1
ATOM 710 N N . ARG A 1 95 ? -19.747 -2.819 4.181 1.00 86.31 95 ARG A N 1
ATOM 711 C CA . ARG A 1 95 ? -20.725 -1.918 3.537 1.00 86.31 95 ARG A CA 1
ATOM 712 C C . ARG A 1 95 ? -20.133 -0.592 3.069 1.00 86.31 95 ARG A C 1
ATOM 714 O O . ARG A 1 95 ? -20.871 0.277 2.621 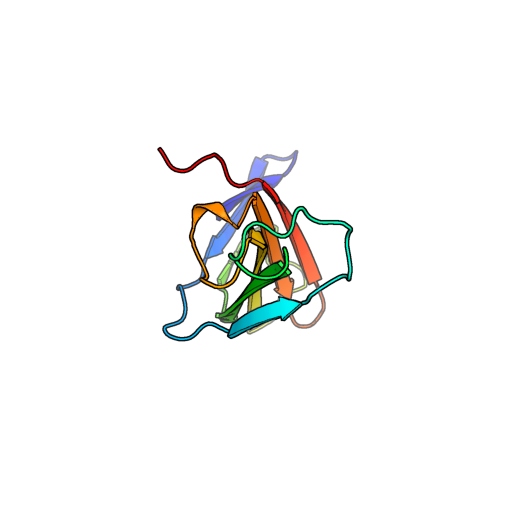1.00 86.31 95 ARG A O 1
ATOM 721 N N . VAL A 1 96 ? -18.822 -0.409 3.204 1.00 86.56 96 VAL A N 1
ATOM 722 C CA . VAL A 1 96 ? -18.157 0.855 2.879 1.00 86.56 96 VAL A CA 1
ATOM 723 C C . VAL A 1 96 ? -16.795 0.614 2.249 1.00 86.56 96 VAL A C 1
ATOM 725 O O . VAL A 1 96 ? -16.091 -0.342 2.580 1.00 86.56 96 VAL A O 1
ATOM 728 N N . SER A 1 97 ? -16.427 1.510 1.340 1.00 91.06 97 SER A N 1
ATOM 729 C CA . SER A 1 97 ? -15.116 1.561 0.708 1.00 91.06 97 SER A CA 1
ATOM 730 C C . SER A 1 97 ? -14.636 3.006 0.691 1.00 91.06 97 SER A C 1
ATOM 732 O O . SER A 1 97 ? -15.247 3.850 0.041 1.00 91.06 97 SER A O 1
ATOM 734 N N . HIS A 1 98 ? -13.519 3.276 1.358 1.00 90.50 98 HIS A N 1
ATOM 735 C CA . HIS A 1 98 ? -12.840 4.568 1.317 1.00 90.50 98 HIS A CA 1
ATOM 736 C C . HIS A 1 98 ? -11.561 4.457 0.494 1.00 90.50 98 HIS A C 1
ATOM 738 O O . HIS A 1 98 ? -10.862 3.445 0.564 1.00 90.50 98 HIS A O 1
ATOM 744 N N . ALA A 1 99 ? -11.245 5.499 -0.268 1.00 94.12 99 ALA A N 1
ATOM 745 C CA . ALA A 1 99 ? -9.993 5.607 -1.000 1.00 94.12 99 ALA A CA 1
ATOM 746 C C . ALA A 1 99 ? -9.337 6.949 -0.681 1.00 94.12 99 ALA A C 1
ATOM 748 O O . ALA A 1 99 ? -9.977 7.995 -0.762 1.00 94.12 99 ALA A O 1
ATOM 749 N N . PHE A 1 100 ? -8.062 6.887 -0.328 1.00 93.44 100 PHE A N 1
ATOM 750 C CA . PHE A 1 100 ? -7.205 8.033 -0.077 1.00 93.44 100 PHE A CA 1
ATOM 751 C C . PHE A 1 100 ? -6.099 8.053 -1.124 1.00 93.44 100 PHE A C 1
ATOM 753 O O . PHE A 1 100 ? -5.646 6.996 -1.573 1.00 93.44 100 PHE A O 1
ATOM 760 N N . TYR A 1 101 ? -5.675 9.253 -1.491 1.00 95.50 101 TYR A N 1
ATOM 761 C CA . TYR A 1 101 ? -4.694 9.495 -2.537 1.00 95.50 101 TYR A CA 1
ATOM 762 C C . TYR A 1 101 ? -3.676 10.502 -2.028 1.00 95.50 101 TYR A C 1
ATOM 764 O O . TYR A 1 101 ? -4.025 11.403 -1.264 1.00 95.50 101 TYR A O 1
ATOM 772 N N . GLY A 1 102 ? -2.441 10.365 -2.482 1.00 95.00 102 GLY A N 1
ATOM 773 C CA . GLY A 1 102 ? -1.413 11.355 -2.230 1.00 95.00 102 GLY A CA 1
ATOM 774 C C . GLY A 1 102 ? -0.201 11.145 -3.116 1.00 95.00 102 GLY A C 1
ATOM 775 O O . GLY A 1 102 ? -0.100 10.155 -3.848 1.00 95.00 102 GLY A O 1
ATOM 776 N N . SER A 1 103 ? 0.716 12.096 -3.028 1.00 94.88 103 SER A N 1
ATOM 777 C CA . SER A 1 103 ? 2.033 12.012 -3.645 1.00 94.88 103 SER A CA 1
ATOM 778 C C . SER A 1 103 ? 3.065 11.574 -2.607 1.00 94.88 103 SER A C 1
ATOM 780 O O . SER A 1 103 ? 2.838 11.698 -1.401 1.00 94.88 103 SER A O 1
ATOM 782 N N . LEU A 1 104 ? 4.154 10.981 -3.082 1.00 90.38 104 LEU A N 1
ATOM 783 C CA . LEU A 1 104 ? 5.352 10.719 -2.297 1.00 90.38 104 LEU A CA 1
ATOM 784 C C . LEU A 1 104 ? 6.305 11.885 -2.528 1.00 90.38 104 LEU A C 1
ATOM 786 O O . LEU A 1 104 ? 6.556 12.262 -3.678 1.00 90.38 104 LEU A O 1
ATOM 790 N N . ASP A 1 105 ? 6.827 12.439 -1.442 1.00 81.19 105 ASP A N 1
ATOM 791 C CA . ASP A 1 105 ? 7.927 13.387 -1.529 1.00 81.19 105 ASP A CA 1
ATOM 792 C C . ASP A 1 105 ? 9.168 12.679 -2.081 1.00 81.19 105 ASP A C 1
ATOM 794 O O . ASP A 1 105 ? 9.275 11.446 -2.059 1.00 81.19 105 ASP A O 1
ATOM 798 N N . LYS A 1 106 ? 10.104 13.454 -2.635 1.00 65.88 106 LYS A N 1
ATOM 799 C CA . LYS A 1 106 ? 11.382 12.879 -3.060 1.00 65.88 106 LYS A CA 1
ATOM 800 C C . LYS A 1 106 ? 12.055 12.260 -1.826 1.00 65.88 106 LYS A C 1
ATOM 802 O O . LYS A 1 106 ? 12.067 12.929 -0.795 1.00 65.88 106 LYS A O 1
ATOM 807 N N . PRO A 1 107 ? 12.580 11.026 -1.914 1.00 60.69 107 PRO A N 1
ATOM 808 C CA . PRO A 1 107 ? 13.410 10.496 -0.840 1.00 60.69 107 PRO A CA 1
ATOM 809 C C . PRO A 1 107 ? 14.574 11.472 -0.599 1.00 60.69 107 PRO A C 1
ATOM 811 O O . PRO A 1 107 ? 15.187 11.927 -1.569 1.00 60.69 107 PRO A O 1
ATOM 814 N N . GLU A 1 108 ? 14.776 11.863 0.663 1.00 50.31 108 GLU A N 1
ATOM 815 C CA . GLU A 1 108 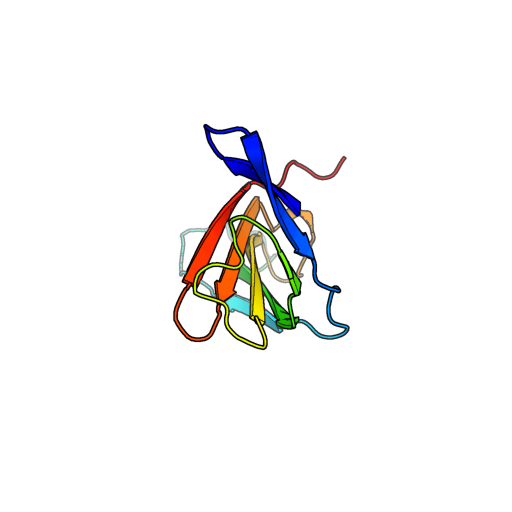? 15.922 12.673 1.113 1.00 50.31 108 GLU A CA 1
ATOM 816 C C . GLU A 1 108 ? 17.232 11.883 1.044 1.00 50.31 108 GLU A C 1
ATOM 818 O O . GLU A 1 108 ? 17.202 10.661 1.325 1.00 50.31 108 GLU A O 1
#